Protein AF-A0A737MGF3-F1 (afdb_monomer)

Organism: NCBI:txid1967616

Solvent-accessible surface area (backbone atoms only — not comparable to full-atom values): 6102 Å² total; per-residue (Å²): 123,76,69,63,61,55,52,57,51,52,52,52,51,48,52,50,30,54,74,70,70,34,59,68,60,39,52,54,50,54,50,56,48,34,73,77,31,68,79,53,29,57,57,50,50,53,51,54,50,50,52,51,51,52,52,51,51,51,51,50,52,52,50,52,52,53,50,49,53,50,52,50,50,52,49,33,49,68,45,47,39,62,42,43,77,72,67,47,52,71,70,56,48,34,69,73,52,68,48,51,74,68,56,46,42,66,47,55,77,109

Foldseek 3Di:
DVVVVVLVVLLVVLVVCVVVPVVVVSVVSLVVVCVVDVVSNVVVVVVVVVVVVVVVVVVVVVCVVVVVVVVLLVVLLVCLQVCVVVVNDPVNSCVVSVDDPVSSCVSHVD

Mean predicted aligned error: 10.2 Å

InterPro domains:
  IPR051699 Rpn/YhgA-like nuclease [PTHR34611] (2-106)

Radius of gyration: 25.55 Å; Cα contacts (8 Å, |Δi|>4): 49; chains: 1; bounding box: 48×17×71 Å

Sequence (110 aa):
MADVAHDSQLQTLLNYLVQYNNTSRASDFIREVAERSPHRKERLMTIAERLRQEGRHNGLQEGLQQGRQQGTREEALRIAPMMQEKGIDRDAILAITGLSVEDAAKAIDK

Nearest PDB structures (foldseek):
  6x8n-assembly2_B  TM=3.263E-01  e=5.228E+00  synthetic construct
  8jh6-assembly1_B  TM=3.314E-01  e=6.661E+00  synthetic construct

Secondary structure (DSSP, 8-state):
-HHHHHHHHHHHHHHHHHHTT-HHHHHHHHHHHHHH-HHHHHHHHHHHHHHHHHHHHHHHHHHHHHHHHHHHHHHHHHHHHHHHHTT--HHHHHHHH---HHHHHHHH--

pLDDT: mean 82.31, std 12.06, range [38.84, 96.81]

Structure (mmCIF, N/CA/C/O backbone):
data_AF-A0A737MGF3-F1
#
_entry.id   AF-A0A737MGF3-F1
#
loop_
_atom_site.group_PDB
_atom_site.id
_atom_site.type_symbol
_atom_site.label_atom_id
_atom_site.label_alt_id
_atom_site.label_comp_id
_atom_site.label_asym_id
_atom_site.label_entity_id
_atom_site.label_seq_id
_atom_site.pdbx_PDB_ins_code
_atom_site.Cartn_x
_atom_site.Cartn_y
_atom_site.Cartn_z
_atom_site.occupancy
_atom_site.B_iso_or_equiv
_atom_site.auth_seq_id
_atom_site.auth_comp_id
_atom_site.auth_asym_id
_atom_site.auth_atom_id
_atom_site.pdbx_PDB_model_num
ATOM 1 N N . MET A 1 1 ? 11.071 -5.517 -42.747 1.00 38.84 1 MET A N 1
ATOM 2 C CA . MET A 1 1 ? 10.425 -6.577 -41.935 1.00 38.84 1 MET A CA 1
ATOM 3 C C . MET A 1 1 ? 11.284 -7.074 -40.765 1.00 38.84 1 MET A C 1
ATOM 5 O O . MET A 1 1 ? 10.701 -7.484 -39.775 1.00 38.84 1 MET A O 1
ATOM 9 N N . ALA A 1 2 ? 12.623 -6.978 -40.806 1.00 40.09 2 ALA A N 1
ATOM 10 C CA . ALA A 1 2 ? 13.492 -7.368 -39.680 1.00 40.09 2 ALA A CA 1
ATOM 11 C C . ALA A 1 2 ? 13.435 -6.427 -38.448 1.00 40.09 2 ALA A C 1
ATOM 13 O O . ALA A 1 2 ? 13.682 -6.863 -37.331 1.00 40.09 2 ALA A O 1
ATOM 14 N N . ASP A 1 3 ? 13.072 -5.154 -38.636 1.00 51.25 3 ASP A N 1
ATOM 15 C CA . ASP A 1 3 ? 13.111 -4.129 -37.576 1.00 51.25 3 ASP A CA 1
ATOM 16 C C . ASP A 1 3 ? 11.984 -4.274 -36.526 1.00 51.25 3 ASP A C 1
ATOM 18 O O . ASP A 1 3 ? 12.205 -4.066 -35.335 1.00 51.25 3 ASP A O 1
ATOM 22 N N . VAL A 1 4 ? 10.796 -4.734 -36.945 1.00 49.88 4 VAL A N 1
ATOM 23 C CA . VAL A 1 4 ? 9.593 -4.866 -36.092 1.00 49.88 4 VAL A CA 1
ATOM 24 C C . VAL A 1 4 ? 9.670 -6.085 -35.161 1.00 49.88 4 VAL A C 1
ATOM 26 O O . VAL A 1 4 ? 9.190 -6.040 -34.028 1.00 49.88 4 VAL A O 1
ATOM 29 N N . ALA A 1 5 ? 10.315 -7.170 -35.606 1.00 51.88 5 ALA A N 1
ATOM 30 C CA . ALA A 1 5 ? 10.473 -8.389 -34.811 1.00 51.88 5 ALA A CA 1
ATOM 31 C C . ALA A 1 5 ? 11.354 -8.152 -33.571 1.00 51.88 5 ALA A C 1
ATOM 33 O O . ALA A 1 5 ? 11.039 -8.644 -32.489 1.00 51.88 5 ALA A O 1
ATOM 34 N N . HIS A 1 6 ? 12.398 -7.327 -33.700 1.00 65.12 6 HIS A N 1
ATOM 35 C CA . HIS A 1 6 ? 13.287 -6.991 -32.588 1.00 65.12 6 HIS A CA 1
ATOM 36 C C . HIS A 1 6 ? 12.636 -6.073 -31.543 1.00 65.12 6 HIS A C 1
ATOM 38 O O . HIS A 1 6 ? 12.919 -6.206 -30.355 1.00 65.12 6 HIS A O 1
ATOM 44 N N . ASP A 1 7 ? 11.713 -5.194 -31.936 1.00 67.69 7 ASP A N 1
ATOM 45 C CA . ASP A 1 7 ? 11.041 -4.280 -30.998 1.00 67.69 7 ASP A CA 1
ATOM 46 C C . ASP A 1 7 ? 10.096 -5.011 -30.032 1.00 67.69 7 ASP A C 1
ATOM 48 O O . ASP A 1 7 ? 10.083 -4.723 -28.834 1.00 67.69 7 ASP A O 1
ATOM 52 N N . SER A 1 8 ? 9.371 -6.021 -30.523 1.00 71.50 8 SER A N 1
ATOM 53 C CA . SER A 1 8 ? 8.498 -6.857 -29.683 1.00 71.50 8 SER A CA 1
ATOM 54 C C . SER A 1 8 ? 9.274 -7.671 -28.635 1.00 71.50 8 SER A C 1
ATOM 56 O O . SER A 1 8 ? 8.809 -7.871 -27.508 1.00 71.50 8 SER A O 1
ATOM 58 N N . GLN A 1 9 ? 10.496 -8.092 -28.977 1.00 74.75 9 GLN A N 1
ATOM 59 C CA . GLN A 1 9 ? 11.388 -8.835 -28.088 1.00 74.75 9 GLN A CA 1
ATOM 60 C C . GLN A 1 9 ? 11.963 -7.934 -26.992 1.00 74.75 9 GLN A C 1
ATOM 62 O O . GLN A 1 9 ? 11.974 -8.330 -25.827 1.00 74.75 9 GLN A O 1
ATOM 67 N N . LEU A 1 10 ? 12.367 -6.704 -27.334 1.00 74.88 10 LEU A N 1
ATOM 68 C CA . LEU A 1 10 ? 12.837 -5.713 -26.357 1.00 74.88 10 LEU A CA 1
ATOM 69 C C . LEU A 1 10 ? 11.737 -5.348 -25.353 1.00 74.88 10 LEU A C 1
ATOM 71 O O . LEU A 1 10 ? 12.002 -5.274 -24.155 1.00 74.88 10 LEU A O 1
ATOM 75 N N . GLN A 1 11 ? 10.497 -5.179 -25.822 1.00 74.12 11 GLN A N 1
ATOM 76 C CA . GLN A 1 11 ? 9.349 -4.920 -24.952 1.00 74.12 11 GLN A CA 1
ATOM 77 C C . GLN A 1 11 ? 9.061 -6.103 -24.018 1.00 74.12 11 GLN A C 1
ATOM 79 O O . GLN A 1 11 ? 8.841 -5.907 -22.825 1.00 74.12 11 GLN A O 1
ATOM 84 N N . THR A 1 12 ? 9.097 -7.331 -24.539 1.00 80.69 12 THR A N 1
ATOM 85 C CA . THR A 1 12 ? 8.878 -8.545 -23.737 1.00 80.69 12 THR A CA 1
ATOM 86 C C . THR A 1 12 ? 9.956 -8.705 -22.665 1.00 80.69 12 THR A C 1
ATOM 88 O O . THR A 1 12 ? 9.640 -8.974 -21.507 1.00 80.69 12 THR A O 1
ATOM 91 N N . LEU A 1 13 ? 11.222 -8.477 -23.022 1.00 77.50 13 LEU A N 1
ATOM 92 C CA . LEU A 1 13 ? 12.343 -8.574 -22.091 1.00 77.50 13 LEU A CA 1
ATOM 93 C C . LEU A 1 13 ? 12.298 -7.476 -21.021 1.00 77.50 13 LEU A C 1
ATOM 95 O O . LEU A 1 13 ? 12.503 -7.767 -19.845 1.00 77.50 13 LEU A O 1
ATOM 99 N N . LEU A 1 14 ? 11.974 -6.235 -21.398 1.00 77.12 14 LEU A N 1
ATOM 100 C CA . LEU A 1 14 ? 11.798 -5.146 -20.437 1.00 77.12 14 LEU A CA 1
ATOM 101 C C . LEU A 1 14 ? 10.650 -5.443 -19.463 1.00 77.12 14 LEU A C 1
ATOM 103 O O . LEU A 1 14 ? 10.824 -5.303 -18.253 1.00 77.12 14 LEU A O 1
ATOM 107 N N . ASN A 1 15 ? 9.509 -5.912 -19.975 1.00 77.31 15 ASN A N 1
ATOM 108 C CA . ASN A 1 15 ? 8.366 -6.302 -19.150 1.00 77.31 15 ASN A CA 1
ATOM 109 C C . ASN A 1 15 ? 8.737 -7.410 -18.159 1.00 77.31 15 ASN A C 1
ATOM 111 O O . ASN A 1 15 ? 8.347 -7.346 -16.995 1.00 77.31 15 ASN A O 1
ATOM 115 N N . TYR A 1 16 ? 9.528 -8.390 -18.596 1.00 78.56 16 TYR A N 1
ATOM 116 C CA . TYR A 1 16 ? 10.032 -9.450 -17.729 1.00 78.56 16 T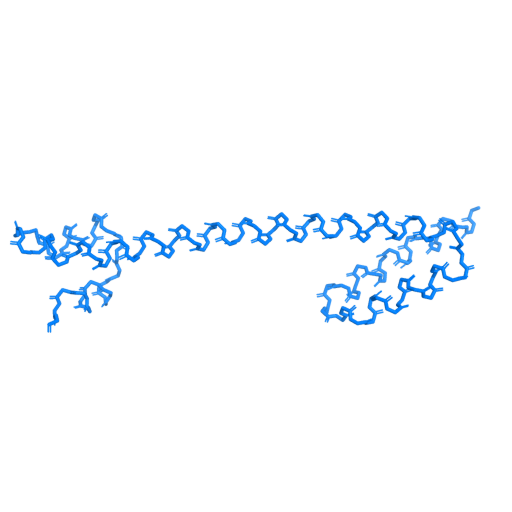YR A CA 1
ATOM 117 C C . TYR A 1 16 ? 10.967 -8.898 -16.637 1.00 78.56 16 TYR A C 1
ATOM 119 O O . TYR A 1 16 ? 10.785 -9.191 -15.458 1.00 78.56 16 TYR A O 1
ATOM 127 N N . LEU A 1 17 ? 11.932 -8.039 -16.983 1.00 79.44 17 LEU A N 1
ATOM 128 C CA . LEU A 1 17 ? 12.865 -7.461 -16.003 1.00 79.44 17 LEU A CA 1
ATOM 129 C C . LEU A 1 17 ? 12.157 -6.623 -14.925 1.00 79.44 17 LEU A C 1
ATOM 131 O O . LEU A 1 17 ? 12.563 -6.656 -13.760 1.00 79.44 17 LEU A O 1
ATOM 135 N N . VAL A 1 18 ? 11.092 -5.910 -15.302 1.00 74.12 18 VAL A N 1
ATOM 136 C CA . VAL A 1 18 ? 10.271 -5.112 -14.380 1.00 74.12 18 VAL A CA 1
ATOM 137 C C . VAL A 1 18 ? 9.406 -6.003 -13.481 1.00 74.12 18 VAL A C 1
ATOM 139 O O . VAL A 1 18 ? 9.356 -5.767 -12.276 1.00 74.12 18 VAL A O 1
ATOM 142 N N . GLN A 1 19 ? 8.781 -7.057 -14.020 1.00 73.88 19 GLN A N 1
ATOM 143 C CA . GLN A 1 19 ? 7.917 -7.964 -13.246 1.00 73.88 19 GLN A CA 1
ATOM 144 C C . GLN A 1 19 ? 8.668 -8.744 -12.158 1.00 73.88 19 GLN A C 1
ATOM 146 O O . GLN A 1 19 ? 8.121 -8.977 -11.085 1.00 73.88 19 GLN A O 1
ATOM 151 N N . TYR A 1 20 ? 9.934 -9.100 -12.392 1.00 71.00 20 TYR A N 1
ATOM 152 C CA . TYR A 1 20 ? 10.759 -9.835 -11.422 1.00 71.00 20 TYR A CA 1
ATOM 153 C C . TYR A 1 20 ? 11.644 -8.923 -10.553 1.00 71.00 20 TYR A C 1
ATOM 155 O O . TYR A 1 20 ? 12.691 -9.349 -10.070 1.00 71.00 20 TYR A O 1
ATOM 163 N N . ASN A 1 21 ? 11.231 -7.664 -10.362 1.00 61.97 21 ASN A N 1
ATOM 164 C CA . ASN A 1 21 ? 11.821 -6.684 -9.442 1.00 61.97 21 ASN A CA 1
ATOM 165 C C . ASN A 1 21 ? 13.330 -6.411 -9.639 1.00 61.97 21 ASN A C 1
ATOM 167 O O . ASN A 1 21 ? 14.038 -6.016 -8.714 1.00 61.97 21 ASN A O 1
ATOM 171 N N . ASN A 1 22 ? 13.840 -6.587 -10.863 1.00 70.06 22 ASN A N 1
ATOM 172 C CA . ASN A 1 22 ? 15.228 -6.281 -11.215 1.00 70.06 22 ASN A CA 1
ATOM 173 C C . ASN A 1 22 ? 15.347 -4.840 -11.741 1.00 70.06 22 ASN A C 1
ATOM 175 O O . ASN A 1 22 ? 15.851 -4.602 -12.841 1.00 70.06 22 ASN A O 1
ATOM 179 N N . THR A 1 23 ? 14.873 -3.867 -10.961 1.00 66.88 23 THR A N 1
ATOM 180 C CA . THR A 1 23 ? 14.794 -2.442 -11.344 1.00 66.88 23 THR A CA 1
ATOM 181 C C . THR A 1 23 ? 16.141 -1.849 -11.770 1.00 66.88 23 THR A C 1
ATOM 183 O O . THR A 1 23 ? 16.193 -1.081 -12.735 1.00 66.88 23 THR A O 1
ATOM 186 N N . SER A 1 24 ? 17.244 -2.269 -11.139 1.00 71.75 24 SER A N 1
ATOM 187 C CA . SER A 1 24 ? 18.605 -1.890 -11.550 1.00 71.75 24 SER A CA 1
ATOM 188 C C . SER A 1 24 ? 18.949 -2.408 -12.953 1.00 71.75 24 SER A C 1
ATOM 190 O O . SER A 1 24 ? 19.366 -1.633 -13.809 1.00 71.7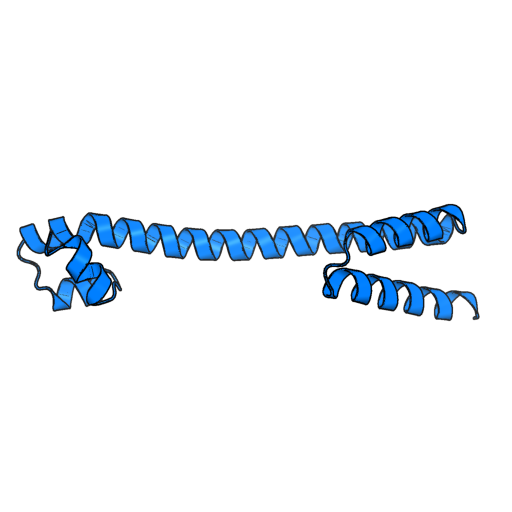5 24 SER A O 1
ATOM 192 N N . ARG A 1 25 ? 18.669 -3.688 -13.244 1.00 74.81 25 ARG A N 1
ATOM 193 C CA . ARG A 1 25 ? 18.943 -4.295 -14.562 1.00 74.81 25 ARG A CA 1
ATOM 194 C C . ARG A 1 25 ? 18.041 -3.742 -15.664 1.00 74.81 25 ARG A C 1
ATOM 196 O O . ARG A 1 25 ? 18.480 -3.616 -16.801 1.00 74.81 25 ARG A O 1
ATOM 203 N N . ALA A 1 26 ? 16.796 -3.394 -15.339 1.00 73.25 26 ALA A N 1
ATOM 204 C CA . ALA A 1 26 ? 15.889 -2.741 -16.281 1.00 73.25 26 ALA A CA 1
ATOM 205 C C . ALA A 1 26 ? 16.399 -1.344 -16.679 1.00 73.25 26 ALA A C 1
ATOM 207 O O . ALA A 1 26 ? 16.339 -0.973 -17.850 1.00 73.25 26 ALA A O 1
ATOM 208 N N . SER A 1 27 ? 16.950 -0.592 -15.721 1.00 74.25 27 SER A N 1
ATOM 209 C CA . SER A 1 27 ? 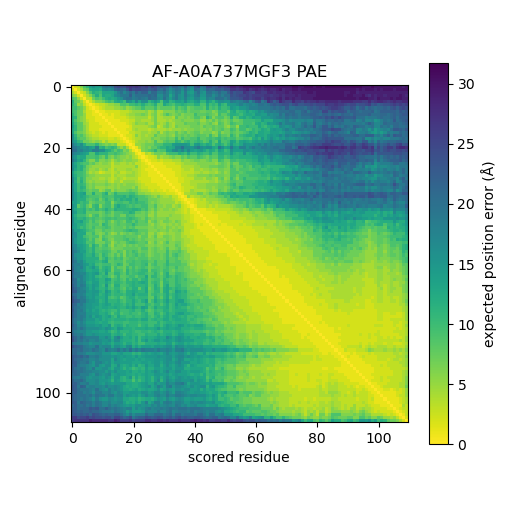17.519 0.739 -15.969 1.00 74.25 27 SER A CA 1
ATOM 210 C C . SER A 1 27 ? 18.785 0.672 -16.830 1.00 74.25 27 SER A C 1
ATOM 212 O O . SER A 1 27 ? 18.921 1.445 -17.780 1.00 74.25 27 SER A O 1
ATOM 214 N N . ASP A 1 28 ? 19.675 -0.284 -16.548 1.00 79.75 28 ASP A N 1
ATOM 215 C CA . ASP A 1 28 ? 20.886 -0.518 -17.343 1.00 79.75 28 ASP A CA 1
ATOM 216 C C . ASP A 1 28 ? 20.546 -0.942 -18.782 1.00 79.75 28 ASP A C 1
ATOM 218 O O . ASP A 1 28 ? 21.098 -0.396 -19.736 1.00 79.75 28 ASP A O 1
ATOM 222 N N . PHE A 1 29 ? 19.559 -1.828 -18.949 1.00 79.19 29 PHE A N 1
ATOM 223 C CA . PHE A 1 29 ? 19.070 -2.266 -20.257 1.00 79.19 29 PHE A CA 1
ATOM 224 C C . PHE A 1 29 ? 18.503 -1.111 -21.097 1.00 79.19 29 PHE A C 1
ATOM 226 O O . PHE A 1 29 ? 18.824 -0.981 -22.279 1.00 79.19 29 PHE A O 1
ATOM 233 N N . ILE A 1 30 ? 17.690 -0.234 -20.494 1.00 75.75 30 ILE A N 1
ATOM 234 C CA . ILE A 1 30 ? 17.152 0.944 -21.192 1.00 75.75 30 ILE A CA 1
ATOM 235 C C . ILE A 1 30 ? 18.291 1.862 -21.662 1.00 75.75 30 ILE A C 1
ATOM 237 O O . ILE A 1 30 ? 18.235 2.368 -22.785 1.00 75.75 30 ILE A O 1
ATOM 241 N N . ARG A 1 31 ? 19.331 2.056 -20.837 1.00 76.44 31 ARG A N 1
ATOM 242 C CA . ARG A 1 31 ? 20.504 2.874 -21.187 1.00 76.44 31 ARG A CA 1
ATOM 243 C C . ARG A 1 31 ? 21.280 2.280 -22.365 1.00 76.44 31 ARG A C 1
ATOM 245 O O . ARG A 1 31 ? 21.537 2.998 -23.326 1.00 76.44 31 ARG A O 1
ATOM 252 N N . GLU A 1 32 ? 21.572 0.980 -22.345 1.00 79.50 32 GLU A N 1
ATOM 253 C CA . GLU A 1 32 ? 22.300 0.308 -23.434 1.00 79.50 32 GLU A CA 1
ATOM 254 C C . GLU A 1 32 ? 21.556 0.369 -24.776 1.00 79.50 32 GLU A C 1
ATOM 256 O O . GLU A 1 32 ? 22.158 0.616 -25.825 1.00 79.50 32 GLU A O 1
ATOM 261 N N . VAL A 1 33 ? 20.234 0.173 -24.766 1.00 77.06 33 VAL A N 1
ATOM 262 C CA . VAL A 1 33 ? 19.430 0.261 -25.995 1.00 77.06 33 VAL A CA 1
ATOM 263 C C . VAL A 1 33 ? 19.347 1.708 -26.493 1.00 77.06 33 VAL A C 1
ATOM 265 O O . VAL A 1 33 ? 19.385 1.942 -27.704 1.00 77.06 33 VAL A O 1
ATOM 268 N N . ALA A 1 34 ? 19.284 2.683 -25.582 1.00 74.50 34 ALA A N 1
ATOM 269 C CA . ALA A 1 34 ? 19.266 4.100 -25.925 1.00 74.50 34 ALA A CA 1
ATOM 270 C C . ALA A 1 34 ? 20.581 4.587 -26.561 1.00 74.50 34 ALA A C 1
ATOM 272 O O . ALA A 1 34 ? 20.538 5.445 -27.443 1.00 74.50 34 ALA A O 1
ATOM 273 N N . GLU A 1 35 ? 21.725 4.041 -26.142 1.00 78.62 35 GLU A N 1
ATOM 274 C CA . GLU A 1 35 ? 23.048 4.366 -26.695 1.00 78.62 35 GLU A CA 1
ATOM 275 C C . GLU A 1 35 ? 23.249 3.806 -28.108 1.00 78.62 35 GLU A C 1
ATOM 277 O O . GLU A 1 35 ? 23.839 4.464 -28.963 1.00 78.62 35 GLU A O 1
ATOM 282 N N . ARG A 1 36 ? 22.735 2.601 -28.380 1.00 79.56 36 ARG A N 1
ATOM 283 C CA . ARG A 1 36 ? 22.946 1.908 -29.663 1.00 79.56 36 ARG A CA 1
ATOM 284 C C . ARG A 1 36 ? 21.941 2.294 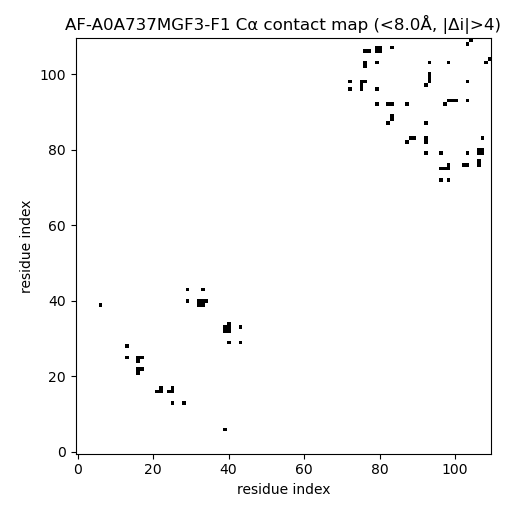-30.744 1.00 79.56 36 ARG A C 1
ATOM 286 O O . ARG A 1 36 ? 22.194 2.049 -31.922 1.00 79.56 36 ARG A O 1
ATOM 293 N N . SER A 1 37 ? 20.787 2.852 -30.373 1.00 78.06 37 SER A N 1
ATOM 294 C CA . SER A 1 37 ? 19.751 3.219 -31.340 1.00 78.06 37 SER A CA 1
ATOM 295 C C . SER A 1 37 ? 18.862 4.371 -30.849 1.00 78.06 37 SER A C 1
ATOM 297 O O . SER A 1 37 ? 17.914 4.155 -30.085 1.00 78.06 37 SER A O 1
ATOM 299 N N . PRO A 1 38 ? 19.086 5.601 -31.352 1.00 71.94 38 PRO A N 1
ATOM 300 C CA . PRO A 1 38 ? 18.290 6.773 -30.984 1.00 71.94 38 PRO A CA 1
ATOM 301 C C . PRO A 1 38 ? 16.787 6.610 -31.254 1.00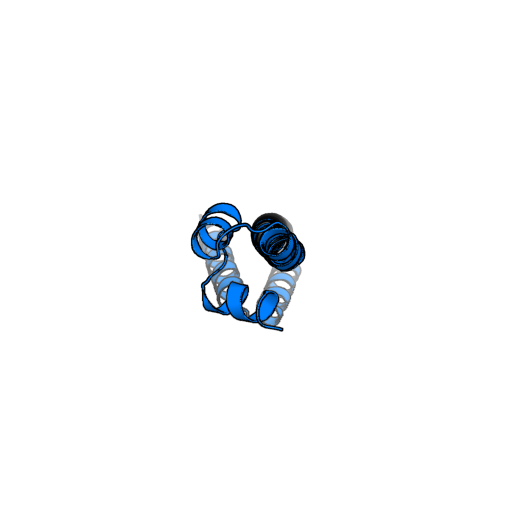 71.94 38 PRO A C 1
ATOM 303 O O . PRO A 1 38 ? 15.968 7.071 -30.469 1.00 71.94 38 PRO A O 1
ATOM 306 N N . HIS A 1 39 ? 16.402 5.903 -32.322 1.00 73.06 39 HIS A N 1
ATOM 307 C CA . HIS A 1 39 ? 14.988 5.673 -32.659 1.00 73.06 39 HIS A CA 1
ATOM 308 C C . HIS A 1 39 ? 14.302 4.694 -31.687 1.00 73.06 39 HIS A C 1
ATOM 310 O O . HIS A 1 39 ? 13.095 4.769 -31.467 1.00 73.06 39 HIS A O 1
ATOM 316 N N . ARG A 1 40 ? 15.064 3.782 -31.065 1.00 70.88 40 ARG A N 1
ATOM 317 C CA . ARG A 1 40 ? 14.551 2.841 -30.052 1.00 70.88 40 ARG A CA 1
ATOM 318 C C . ARG A 1 40 ? 14.488 3.479 -28.664 1.00 70.88 40 ARG A C 1
ATOM 320 O O . ARG A 1 40 ? 13.639 3.094 -27.862 1.00 70.88 40 ARG A O 1
ATOM 327 N N . LYS A 1 41 ? 15.319 4.497 -28.405 1.00 72.44 41 LYS A N 1
ATOM 328 C CA . LYS A 1 41 ? 15.266 5.322 -27.188 1.00 72.44 41 LYS A CA 1
ATOM 329 C C . LYS A 1 41 ? 13.895 5.964 -26.994 1.00 72.44 41 LYS A C 1
ATOM 331 O O . LYS A 1 41 ? 13.349 5.873 -25.901 1.00 72.44 41 LYS A O 1
ATOM 336 N N . GLU A 1 42 ? 13.332 6.588 -28.030 1.00 76.00 42 GLU A N 1
ATOM 337 C CA . GLU A 1 42 ? 12.018 7.244 -27.940 1.00 76.00 42 GLU A CA 1
ATOM 338 C C . GLU A 1 42 ? 10.921 6.248 -27.551 1.00 76.00 42 GLU A C 1
ATOM 340 O O . GLU A 1 42 ? 10.185 6.485 -26.594 1.00 76.00 42 GLU A O 1
ATOM 345 N N . ARG A 1 43 ? 10.888 5.076 -28.199 1.00 75.62 43 ARG A N 1
ATOM 346 C CA . ARG A 1 43 ? 9.932 4.008 -27.868 1.00 75.62 43 ARG A CA 1
ATOM 347 C C . ARG A 1 43 ? 10.099 3.489 -26.436 1.00 75.62 43 ARG A C 1
ATOM 349 O O . ARG A 1 43 ? 9.106 3.326 -25.729 1.00 75.62 43 ARG A O 1
ATOM 356 N N . LEU A 1 44 ? 11.332 3.263 -25.977 1.00 73.75 44 LEU A N 1
ATOM 357 C CA . LEU A 1 44 ? 11.593 2.831 -24.598 1.00 73.75 44 LEU A CA 1
ATOM 358 C C . LEU A 1 44 ? 11.216 3.892 -23.564 1.00 73.75 4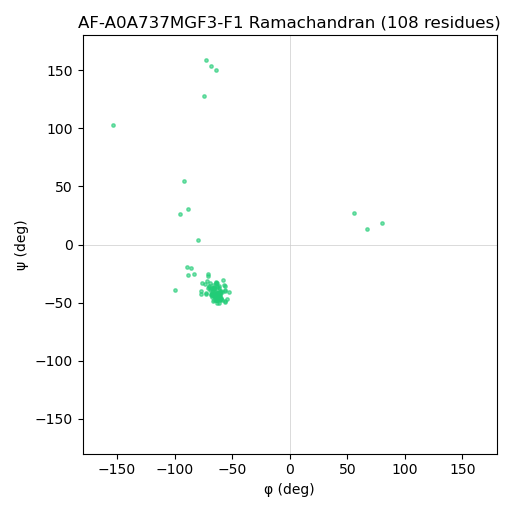4 LEU A C 1
ATOM 360 O O . LEU A 1 44 ? 10.698 3.544 -22.507 1.00 73.75 44 LEU A O 1
ATOM 364 N N . MET A 1 45 ? 11.428 5.173 -23.866 1.00 77.50 45 MET A N 1
ATOM 365 C CA . MET A 1 45 ? 10.992 6.276 -23.009 1.00 77.50 45 MET A CA 1
ATOM 366 C C . MET A 1 45 ? 9.468 6.312 -22.885 1.00 77.50 45 MET A C 1
ATOM 368 O O . MET A 1 45 ? 8.966 6.450 -21.771 1.00 77.50 45 MET A O 1
ATOM 372 N N . THR A 1 46 ? 8.733 6.098 -23.983 1.00 83.19 46 THR A N 1
ATOM 373 C CA . THR A 1 46 ? 7.268 5.962 -23.949 1.00 83.19 46 THR A CA 1
ATOM 374 C C . THR A 1 46 ? 6.830 4.780 -23.081 1.00 83.19 46 THR A C 1
ATOM 376 O O . THR A 1 46 ? 5.914 4.918 -22.272 1.00 83.19 46 THR A O 1
ATOM 379 N N . ILE A 1 47 ? 7.503 3.628 -23.189 1.00 76.62 47 ILE A N 1
ATOM 380 C CA . ILE A 1 47 ? 7.209 2.454 -22.350 1.00 76.62 47 ILE A CA 1
ATOM 381 C C . ILE A 1 47 ? 7.506 2.754 -20.874 1.00 76.62 47 ILE A C 1
ATOM 383 O O . ILE A 1 47 ? 6.671 2.492 -20.011 1.00 76.62 47 ILE A O 1
ATOM 387 N N . ALA A 1 48 ? 8.654 3.359 -20.569 1.00 76.62 48 ALA A N 1
ATOM 388 C CA . ALA A 1 48 ? 9.025 3.742 -19.209 1.00 76.62 48 ALA A CA 1
ATOM 389 C C . ALA A 1 48 ? 8.061 4.782 -18.612 1.00 76.62 48 ALA A C 1
ATOM 391 O O . ALA A 1 48 ? 7.766 4.7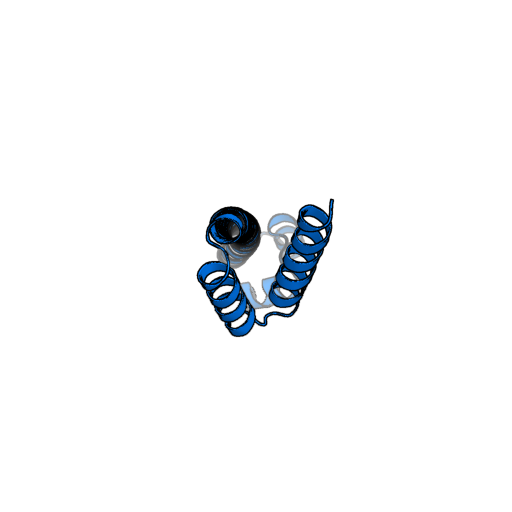61 -17.417 1.00 76.62 48 ALA A O 1
ATOM 392 N N . GLU A 1 49 ? 7.559 5.715 -19.417 1.00 82.62 49 GLU A N 1
ATOM 393 C CA . GLU A 1 49 ? 6.554 6.684 -18.990 1.00 82.62 49 GLU A CA 1
ATOM 394 C C . GLU A 1 49 ? 5.209 6.026 -18.690 1.00 82.62 49 GLU A C 1
ATOM 396 O O . GLU A 1 49 ? 4.647 6.275 -17.621 1.00 82.62 49 GLU A O 1
ATOM 401 N N . ARG A 1 50 ? 4.751 5.120 -19.559 1.00 83.81 50 ARG A N 1
ATOM 402 C CA . ARG A 1 50 ? 3.540 4.329 -19.326 1.00 83.81 50 ARG A CA 1
ATOM 403 C C . ARG A 1 50 ? 3.645 3.495 -18.048 1.00 83.81 50 ARG A C 1
ATOM 405 O O . ARG A 1 50 ? 2.759 3.579 -17.205 1.00 83.81 50 ARG A O 1
ATOM 412 N N . LEU A 1 51 ? 4.753 2.782 -17.849 1.00 81.75 51 LEU A N 1
ATOM 413 C CA . LEU A 1 51 ? 4.992 1.996 -16.633 1.00 81.75 51 LEU A CA 1
ATOM 414 C C . LEU A 1 51 ? 4.988 2.871 -15.370 1.00 81.75 51 LEU A C 1
ATOM 416 O O . LEU A 1 51 ? 4.423 2.487 -14.349 1.00 81.75 51 LEU A O 1
ATOM 420 N N . ARG A 1 52 ? 5.569 4.078 -15.427 1.00 82.62 52 ARG A N 1
ATOM 421 C CA . ARG A 1 52 ? 5.522 5.033 -14.305 1.00 82.62 52 ARG A CA 1
ATOM 422 C C . ARG A 1 52 ? 4.107 5.538 -14.029 1.00 82.62 52 ARG A C 1
ATOM 424 O O . ARG A 1 52 ? 3.761 5.738 -12.868 1.00 82.62 52 ARG A O 1
ATOM 431 N N . GLN A 1 53 ? 3.306 5.784 -15.065 1.00 86.69 53 GLN A N 1
ATOM 432 C CA . GLN A 1 53 ? 1.908 6.189 -14.908 1.00 86.69 53 GLN A CA 1
ATOM 433 C C . GLN A 1 53 ? 1.070 5.066 -14.289 1.00 86.69 53 GLN A C 1
ATOM 435 O O . GLN A 1 53 ? 0.369 5.319 -13.312 1.00 86.69 53 GLN A O 1
ATOM 440 N N . GLU A 1 54 ? 1.200 3.840 -14.797 1.00 85.81 54 GLU A N 1
ATOM 441 C CA . GLU A 1 54 ? 0.525 2.651 -14.261 1.00 85.81 54 GLU A CA 1
ATOM 442 C C . GLU A 1 54 ? 0.931 2.398 -12.802 1.00 85.81 54 GLU A C 1
ATOM 444 O O . GLU A 1 54 ? 0.069 2.258 -11.939 1.00 85.81 54 GLU A O 1
ATOM 449 N N . GLY A 1 55 ? 2.229 2.461 -12.488 1.00 88.25 55 GLY A N 1
ATOM 450 C CA . GLY A 1 55 ? 2.725 2.313 -11.118 1.00 88.25 55 GLY A CA 1
ATOM 451 C C . GLY A 1 55 ? 2.181 3.376 -10.159 1.00 88.25 55 GLY A C 1
ATOM 452 O O . GLY A 1 55 ? 1.756 3.045 -9.054 1.00 88.25 55 GLY A O 1
ATOM 453 N N . ARG A 1 56 ? 2.128 4.651 -10.576 1.00 90.56 56 ARG A N 1
ATOM 454 C CA . ARG A 1 56 ? 1.511 5.718 -9.765 1.00 90.56 56 ARG A CA 1
ATOM 455 C C . ARG A 1 56 ? 0.017 5.496 -9.567 1.00 90.56 56 ARG A C 1
ATOM 457 O O . ARG A 1 56 ? -0.481 5.734 -8.472 1.00 90.56 56 ARG A O 1
ATOM 464 N N . HIS A 1 57 ? -0.691 5.076 -10.613 1.00 91.06 57 HIS A N 1
ATOM 465 C CA . HIS A 1 57 ? -2.125 4.826 -10.541 1.00 91.06 57 HIS A CA 1
ATOM 466 C C . HIS A 1 57 ? -2.441 3.688 -9.568 1.00 91.06 57 HIS A C 1
ATOM 468 O O . HIS A 1 57 ? -3.236 3.880 -8.649 1.00 91.06 57 HIS A O 1
ATOM 474 N N . ASN A 1 58 ? -1.762 2.550 -9.722 1.00 89.94 58 ASN A N 1
ATOM 475 C CA . ASN A 1 58 ? -1.952 1.382 -8.867 1.00 89.94 58 ASN A CA 1
ATOM 476 C C . ASN A 1 58 ? -1.566 1.699 -7.419 1.00 89.94 58 ASN A C 1
ATOM 478 O O . ASN A 1 58 ? -2.368 1.488 -6.514 1.00 89.94 58 ASN A O 1
ATOM 482 N N . GLY A 1 59 ? -0.397 2.312 -7.203 1.00 93.31 59 GLY A N 1
ATOM 483 C CA . GLY A 1 59 ? 0.054 2.688 -5.863 1.00 93.31 59 GLY A CA 1
ATOM 484 C C . GLY A 1 59 ? -0.880 3.684 -5.170 1.00 93.31 59 GLY A C 1
ATOM 485 O O . GLY A 1 59 ? -1.134 3.563 -3.974 1.00 93.31 59 GLY A O 1
ATOM 486 N N . LEU A 1 60 ? -1.451 4.642 -5.910 1.00 95.31 60 LEU A N 1
ATOM 487 C CA . LEU A 1 60 ? -2.443 5.564 -5.356 1.00 95.31 60 LEU A CA 1
ATOM 488 C C . LEU A 1 60 ? -3.750 4.844 -5.003 1.00 95.31 60 LEU A C 1
ATOM 490 O O . LEU A 1 60 ? -4.319 5.114 -3.948 1.00 95.31 60 LEU A O 1
ATOM 494 N N . GLN A 1 61 ? -4.239 3.943 -5.859 1.00 94.62 61 GLN A N 1
ATOM 495 C CA . GLN A 1 61 ? -5.458 3.183 -5.576 1.00 94.62 61 GLN A CA 1
ATOM 496 C C . GLN A 1 61 ? -5.299 2.278 -4.352 1.00 94.62 61 GLN A C 1
ATOM 498 O O . GLN A 1 61 ? -6.154 2.311 -3.464 1.00 94.62 61 GLN A O 1
ATOM 503 N N . GLU A 1 62 ? -4.204 1.521 -4.282 1.00 94.44 62 GLU A N 1
ATOM 504 C CA . GLU A 1 62 ? -3.883 0.661 -3.140 1.00 94.44 62 GLU A CA 1
ATOM 505 C C . GLU A 1 62 ? -3.728 1.489 -1.862 1.00 94.44 62 GLU A C 1
ATOM 507 O O . GLU A 1 62 ? -4.375 1.197 -0.856 1.00 94.44 62 GLU A O 1
ATOM 512 N N . GLY A 1 63 ? -2.966 2.586 -1.921 1.00 96.38 63 GLY A N 1
ATOM 513 C CA . GLY A 1 63 ? -2.763 3.480 -0.783 1.00 96.38 63 GLY A CA 1
ATOM 514 C C . GLY A 1 63 ? -4.061 4.120 -0.284 1.00 96.38 63 GLY A C 1
ATOM 515 O O . GLY A 1 63 ? -4.301 4.174 0.920 1.00 96.38 63 GLY A O 1
ATOM 516 N N . LEU A 1 64 ? -4.949 4.552 -1.186 1.00 96.81 64 LEU A N 1
ATOM 517 C CA . LEU A 1 64 ? -6.263 5.083 -0.808 1.00 96.81 64 LEU A CA 1
ATOM 518 C C . LEU A 1 64 ? -7.165 4.007 -0.197 1.00 96.81 64 LEU A C 1
ATOM 520 O O . LEU A 1 64 ? -7.907 4.294 0.742 1.00 96.81 64 LEU A O 1
ATOM 524 N N . GLN A 1 65 ? -7.137 2.780 -0.719 1.00 95.50 65 GLN A N 1
ATOM 525 C CA . GLN A 1 65 ? -7.929 1.684 -0.167 1.00 95.50 65 GLN A CA 1
ATOM 526 C C . GLN A 1 65 ? -7.445 1.306 1.236 1.00 95.50 65 GLN A C 1
ATOM 528 O O . GLN A 1 65 ? -8.262 1.246 2.156 1.00 95.50 65 GLN A O 1
ATOM 533 N N . GLN A 1 66 ? -6.136 1.114 1.406 1.00 95.50 66 GLN A N 1
ATOM 534 C CA . GLN A 1 66 ? -5.520 0.816 2.698 1.00 95.50 66 GLN A CA 1
ATOM 535 C C . GLN A 1 66 ? -5.763 1.947 3.697 1.00 95.50 66 GLN A C 1
ATOM 537 O O . GLN A 1 66 ? -6.242 1.693 4.798 1.00 95.50 66 GLN A O 1
ATOM 542 N N . GLY A 1 67 ? -5.542 3.200 3.289 1.00 96.12 67 GLY A N 1
ATOM 543 C CA . GLY A 1 67 ? -5.767 4.369 4.136 1.00 96.12 67 GLY A CA 1
ATOM 544 C C . GLY A 1 67 ? -7.221 4.506 4.593 1.00 96.12 67 GLY A C 1
ATOM 545 O O . GLY A 1 67 ? -7.472 4.787 5.761 1.00 96.12 67 GLY A O 1
ATOM 546 N N . ARG A 1 68 ? -8.202 4.243 3.715 1.00 95.38 68 ARG A N 1
ATOM 547 C CA . ARG A 1 68 ? -9.624 4.247 4.106 1.00 95.38 68 ARG A CA 1
ATOM 548 C C . ARG A 1 68 ? -9.964 3.136 5.093 1.00 95.38 68 ARG A C 1
ATOM 550 O O . ARG A 1 68 ? -10.694 3.391 6.050 1.00 95.38 68 ARG A O 1
ATOM 557 N N . GLN A 1 69 ? -9.470 1.919 4.865 1.00 92.38 69 GLN A N 1
ATOM 558 C CA . GLN A 1 69 ? -9.708 0.793 5.773 1.00 92.38 69 GLN A CA 1
ATOM 559 C C . GLN A 1 69 ? -9.073 1.045 7.142 1.00 92.38 69 GLN A C 1
ATOM 561 O O . GLN A 1 69 ? -9.734 0.868 8.163 1.00 92.38 69 GLN A O 1
ATOM 566 N N . GLN A 1 70 ? -7.827 1.521 7.158 1.00 94.00 70 GLN A N 1
ATOM 567 C CA . GLN A 1 70 ? -7.121 1.871 8.383 1.00 94.00 70 GLN A CA 1
ATOM 568 C C . GLN A 1 70 ? -7.836 2.996 9.134 1.00 94.00 70 GLN A C 1
ATOM 570 O O . GLN A 1 70 ? -8.159 2.813 10.301 1.00 94.00 70 GLN A O 1
ATOM 575 N N . GLY A 1 71 ? -8.174 4.104 8.467 1.00 94.19 71 GLY A N 1
ATOM 576 C CA . GLY A 1 71 ? -8.861 5.229 9.108 1.00 94.19 71 GLY A CA 1
ATOM 577 C C . GLY A 1 71 ? -10.238 4.852 9.663 1.00 94.19 71 GLY A C 1
ATOM 578 O O . GLY A 1 71 ? -10.595 5.259 10.764 1.00 94.19 71 GLY A O 1
ATOM 579 N N . THR A 1 72 ? -10.990 4.013 8.944 1.00 92.50 72 THR A N 1
ATOM 580 C CA . THR A 1 72 ? -12.291 3.510 9.418 1.00 92.50 72 THR A CA 1
ATOM 581 C C . THR A 1 72 ? -12.122 2.635 10.660 1.00 92.50 72 THR A C 1
ATOM 583 O O . THR A 1 72 ? -12.878 2.779 11.617 1.00 92.50 72 THR A O 1
ATOM 586 N N . ARG A 1 73 ? -11.108 1.758 10.677 1.00 92.12 73 ARG A N 1
ATOM 587 C CA . ARG A 1 73 ? -10.804 0.902 11.831 1.00 92.12 73 ARG A CA 1
ATOM 588 C C . ARG A 1 73 ? -10.304 1.703 13.032 1.00 92.12 73 ARG A C 1
ATOM 590 O O . ARG A 1 73 ? -10.721 1.428 14.150 1.00 92.12 73 ARG A O 1
ATOM 597 N N . GLU A 1 74 ? -9.425 2.677 12.821 1.00 94.00 74 GLU A N 1
ATOM 598 C CA . GLU A 1 74 ? -8.916 3.553 13.884 1.00 94.00 74 GLU A CA 1
ATOM 599 C C . GLU A 1 74 ? -10.043 4.372 14.517 1.00 94.00 74 GLU A C 1
ATOM 601 O O . GLU A 1 74 ? -10.142 4.435 15.742 1.00 94.00 74 GLU A O 1
ATOM 606 N N . GLU A 1 75 ? -10.937 4.932 13.701 1.00 94.19 75 GLU A N 1
ATOM 607 C CA . GLU A 1 75 ? -12.091 5.672 14.207 1.00 94.19 75 GLU A CA 1
ATOM 608 C C . GLU A 1 75 ? -13.058 4.757 14.964 1.00 94.19 75 GLU A C 1
ATOM 610 O O . GLU A 1 75 ? -13.471 5.090 16.072 1.00 94.19 75 GLU A O 1
ATOM 615 N N . ALA A 1 76 ? -13.349 3.568 14.431 1.00 93.81 76 ALA A N 1
ATOM 616 C CA . ALA A 1 76 ? -14.137 2.545 15.113 1.00 93.81 76 ALA A CA 1
ATOM 617 C C . ALA A 1 76 ? -13.565 2.188 16.500 1.00 93.81 76 ALA A C 1
ATOM 619 O O . ALA A 1 76 ? -14.299 2.167 17.489 1.00 93.81 76 ALA A O 1
ATOM 620 N N . LEU A 1 77 ? -12.251 1.962 16.591 1.00 93.94 77 LEU A N 1
ATOM 621 C CA . LEU A 1 77 ? -11.555 1.687 17.853 1.00 93.94 77 LEU A CA 1
ATOM 622 C C . LEU A 1 77 ? -11.626 2.869 18.825 1.00 93.94 77 LEU A C 1
ATOM 624 O O . LEU A 1 77 ? -11.731 2.667 20.032 1.00 93.94 77 LEU A O 1
ATOM 628 N N . ARG A 1 78 ? -11.582 4.101 18.310 1.00 93.88 78 ARG A N 1
ATOM 629 C CA . ARG A 1 78 ? -11.680 5.325 19.113 1.00 93.88 78 ARG A CA 1
ATOM 630 C C . ARG A 1 78 ? -13.084 5.532 19.684 1.00 93.88 78 ARG A C 1
ATOM 632 O O . ARG A 1 78 ? -13.209 6.033 20.799 1.00 93.88 78 ARG A O 1
ATOM 639 N N . ILE A 1 79 ? -14.132 5.185 18.931 1.00 94.00 79 ILE A N 1
ATOM 640 C CA . ILE A 1 79 ? -15.528 5.410 19.342 1.00 94.00 79 ILE A CA 1
ATOM 641 C C . ILE A 1 79 ? -16.126 4.268 20.158 1.00 94.00 79 ILE A C 1
ATOM 643 O O . ILE A 1 79 ? -17.022 4.525 20.961 1.00 94.00 79 ILE A O 1
ATOM 647 N N . ALA A 1 80 ? -15.638 3.036 19.994 1.00 93.56 80 ALA A N 1
ATOM 648 C CA . ALA A 1 80 ? -16.175 1.860 20.675 1.00 93.56 80 ALA A CA 1
ATOM 649 C C . ALA A 1 80 ? -16.271 2.009 22.215 1.00 93.56 80 ALA A C 1
ATOM 651 O O . ALA A 1 80 ? -17.322 1.665 22.760 1.00 93.56 80 ALA A O 1
ATOM 652 N N . PRO A 1 81 ? -15.288 2.601 22.928 1.00 92.50 81 PRO A N 1
ATOM 653 C CA . PRO A 1 81 ? -15.406 2.846 24.369 1.00 92.50 81 PRO A CA 1
ATOM 654 C C . PRO A 1 81 ? -16.530 3.831 24.711 1.00 92.50 81 PRO A C 1
ATOM 656 O O . PRO A 1 81 ? -17.349 3.562 25.582 1.00 92.50 81 PRO A O 1
ATOM 659 N N . MET A 1 82 ? -16.651 4.933 23.960 1.00 93.75 82 MET A N 1
ATOM 660 C CA . MET A 1 82 ? -17.726 5.916 24.163 1.00 93.75 82 MET A CA 1
ATOM 661 C C . MET A 1 82 ? -19.114 5.315 23.899 1.00 93.75 82 MET A C 1
ATOM 663 O O . MET A 1 82 ? -20.099 5.719 24.516 1.00 93.75 82 MET A O 1
ATOM 667 N N . MET A 1 83 ? -19.213 4.367 22.963 1.00 92.75 83 MET A N 1
ATOM 668 C CA . MET A 1 83 ? -20.447 3.625 22.703 1.00 92.75 83 MET A CA 1
ATOM 669 C C . MET A 1 83 ? -20.808 2.728 23.891 1.00 92.75 83 MET A C 1
ATOM 671 O O . MET A 1 83 ? -21.965 2.729 24.314 1.00 92.75 83 MET A O 1
ATOM 675 N N . GLN A 1 84 ? -19.826 2.033 24.471 1.00 92.94 84 GLN A N 1
ATOM 676 C CA . GLN A 1 84 ? -20.039 1.210 25.661 1.00 92.94 84 GLN A CA 1
ATOM 677 C C . GLN A 1 84 ? -20.432 2.058 26.879 1.00 92.94 84 GLN A C 1
ATOM 679 O O . GLN A 1 84 ? -21.392 1.722 27.567 1.00 92.94 84 GLN A O 1
ATOM 684 N N . GLU A 1 85 ? -19.761 3.189 27.116 1.00 93.06 85 GLU A N 1
ATOM 685 C CA . GLU A 1 85 ? -20.101 4.131 28.197 1.00 93.06 85 GLU A CA 1
ATOM 686 C C . GLU A 1 85 ? -21.541 4.652 28.087 1.00 93.06 85 GLU A C 1
ATOM 688 O O . GLU A 1 85 ? -22.196 4.934 29.090 1.00 93.06 85 GLU A O 1
ATOM 693 N N . LYS A 1 86 ? -22.066 4.754 26.861 1.00 93.75 86 LYS A N 1
ATOM 694 C CA . LYS A 1 86 ? -23.465 5.115 26.591 1.00 93.75 86 LYS A CA 1
ATOM 695 C C . LYS A 1 86 ? -24.449 3.952 26.755 1.00 93.75 86 LYS A C 1
ATOM 697 O O . LYS A 1 86 ? -25.637 4.139 26.498 1.00 93.75 86 LYS A O 1
ATOM 702 N N . GLY A 1 87 ? -23.983 2.783 27.186 1.00 92.81 87 GLY A N 1
ATOM 703 C CA . GLY A 1 87 ? -24.799 1.594 27.421 1.00 92.81 87 GLY A CA 1
ATOM 704 C C . GLY A 1 87 ? -25.145 0.810 26.156 1.00 92.81 87 GLY A C 1
ATOM 705 O O . GLY A 1 87 ? -26.103 0.041 26.175 1.00 92.81 87 GLY A O 1
ATOM 706 N N . ILE A 1 88 ? -24.416 1.008 25.050 1.00 93.69 88 ILE A N 1
ATOM 707 C CA . ILE A 1 88 ? -24.594 0.192 23.844 1.00 93.69 88 ILE A CA 1
ATOM 708 C C . ILE A 1 88 ? -23.979 -1.187 24.100 1.00 93.69 88 ILE A C 1
ATOM 710 O O . ILE A 1 88 ? -22.825 -1.294 24.513 1.00 93.69 88 ILE A O 1
ATOM 714 N N . ASP A 1 89 ? -24.761 -2.237 23.848 1.00 93.06 89 ASP A N 1
ATOM 715 C CA . ASP A 1 89 ? -24.314 -3.618 24.013 1.00 93.06 89 ASP A CA 1
ATOM 716 C C . ASP A 1 89 ? -23.163 -3.976 23.055 1.00 93.06 89 ASP A C 1
ATOM 718 O O . ASP A 1 89 ? -23.062 -3.453 21.940 1.00 93.06 89 ASP A O 1
ATOM 722 N N . ARG A 1 90 ? -22.301 -4.900 23.486 1.00 88.94 90 ARG A N 1
ATOM 723 C CA . ARG A 1 90 ? -21.113 -5.339 22.747 1.00 88.94 90 ARG A CA 1
ATOM 724 C C . ARG A 1 90 ? -21.451 -5.859 21.347 1.00 88.94 90 ARG A C 1
ATOM 726 O O . ARG A 1 90 ? -20.732 -5.526 20.405 1.00 88.94 90 ARG A O 1
ATOM 733 N N . ASP A 1 91 ? -22.544 -6.601 21.185 1.00 92.75 91 ASP A N 1
ATOM 734 C CA . ASP A 1 91 ? -22.952 -7.140 19.883 1.00 92.75 91 ASP A CA 1
ATOM 735 C C . ASP A 1 91 ? -23.386 -6.018 18.929 1.00 92.75 91 ASP A C 1
ATOM 737 O O . ASP A 1 91 ? -23.045 -6.022 17.742 1.00 92.75 91 ASP A O 1
ATOM 741 N N . ALA A 1 92 ? -24.067 -4.997 19.457 1.00 93.12 92 ALA A N 1
ATOM 742 C CA . ALA A 1 92 ? -24.438 -3.812 18.692 1.00 93.12 92 ALA A CA 1
ATOM 743 C C . ALA A 1 92 ? -23.207 -2.972 18.305 1.00 93.12 92 ALA A C 1
ATOM 745 O O . ALA A 1 92 ? -23.137 -2.477 17.180 1.00 93.12 92 ALA A O 1
ATOM 746 N N . ILE A 1 93 ? -22.208 -2.847 19.188 1.00 91.88 93 ILE A N 1
ATOM 747 C CA . ILE A 1 93 ? -20.944 -2.161 18.873 1.00 91.88 93 ILE A CA 1
ATOM 748 C C . ILE A 1 93 ? -20.215 -2.875 17.731 1.00 91.88 93 ILE A C 1
ATOM 750 O O . ILE A 1 93 ? -19.785 -2.212 16.786 1.00 91.88 93 ILE A O 1
ATOM 754 N N . LEU A 1 94 ? -20.112 -4.207 17.766 1.00 93.00 94 LEU A N 1
ATOM 755 C CA . LEU A 1 94 ? -19.485 -4.995 16.697 1.00 93.00 94 LEU A CA 1
ATOM 756 C C . LEU A 1 94 ? -20.219 -4.825 15.361 1.00 93.00 94 LEU A C 1
ATOM 758 O O . LEU A 1 94 ? -19.580 -4.593 14.334 1.00 93.00 94 LEU A O 1
ATOM 762 N N . ALA A 1 95 ? -21.554 -4.860 15.376 1.00 93.06 95 ALA A N 1
ATOM 763 C CA . ALA A 1 95 ? -22.366 -4.680 14.175 1.00 93.06 95 ALA A CA 1
ATOM 764 C C . ALA A 1 95 ? -22.246 -3.269 13.566 1.00 93.06 95 ALA A C 1
ATOM 766 O O . ALA A 1 95 ? -22.212 -3.131 12.345 1.00 93.06 95 ALA A O 1
ATOM 767 N N . ILE A 1 96 ? -22.171 -2.223 14.398 1.00 91.38 96 ILE A N 1
ATOM 768 C CA . ILE A 1 96 ? -22.088 -0.826 13.938 1.00 91.38 96 ILE A CA 1
ATOM 769 C C . ILE A 1 96 ? -20.678 -0.476 13.453 1.00 91.38 96 ILE A C 1
ATOM 771 O O . ILE A 1 96 ? -20.518 0.206 12.443 1.00 91.38 96 ILE A O 1
ATOM 775 N N . THR A 1 97 ? -19.653 -0.910 14.186 1.00 90.38 97 THR A N 1
ATOM 776 C CA . THR A 1 97 ? -18.259 -0.521 13.925 1.00 90.38 97 THR A CA 1
ATOM 777 C C . THR A 1 97 ? -17.544 -1.449 12.946 1.00 90.38 97 THR A C 1
ATOM 779 O O . THR A 1 97 ? -16.517 -1.071 12.385 1.00 90.38 97 THR A O 1
ATOM 782 N N . GLY A 1 98 ? -18.061 -2.666 12.743 1.00 90.81 98 GLY A N 1
ATOM 783 C CA . GLY A 1 98 ? -17.420 -3.696 11.926 1.00 90.81 98 GLY A CA 1
ATOM 784 C C . GLY A 1 98 ? -16.111 -4.231 12.519 1.00 90.81 98 GLY A C 1
ATOM 785 O O . GLY A 1 98 ? -15.342 -4.879 11.808 1.00 90.81 98 GLY A O 1
ATOM 786 N N . LEU A 1 99 ? -15.825 -3.944 13.794 1.00 91.38 99 LEU A N 1
ATOM 787 C CA . LEU A 1 99 ? -14.648 -4.464 14.486 1.00 91.38 99 LEU A CA 1
ATOM 788 C C . LEU A 1 99 ? -14.764 -5.972 14.715 1.00 91.38 99 LEU A C 1
ATOM 790 O O . LEU A 1 99 ? -15.854 -6.527 14.850 1.00 91.38 99 LEU A O 1
ATOM 794 N N . SER A 1 100 ? -13.613 -6.636 14.812 1.00 90.56 100 SER A N 1
ATOM 795 C CA . SER A 1 100 ? -13.560 -8.007 15.310 1.00 90.56 100 SER A CA 1
ATOM 796 C C . SER A 1 100 ? -13.799 -8.043 16.823 1.00 90.56 100 SER A C 1
ATOM 798 O O . SER A 1 100 ? -13.568 -7.058 17.528 1.00 90.56 100 SER A O 1
ATOM 800 N N . VAL A 1 101 ? -14.209 -9.204 17.345 1.00 88.38 101 VAL A N 1
ATOM 801 C CA . VAL A 1 101 ? -14.397 -9.411 18.793 1.00 88.38 101 VAL A CA 1
ATOM 802 C C . VAL A 1 101 ? -13.120 -9.088 19.572 1.00 88.38 101 VAL A C 1
ATOM 804 O O . VAL A 1 101 ? -13.193 -8.481 20.639 1.00 88.38 101 VAL A O 1
ATOM 807 N N . GLU A 1 102 ? -11.957 -9.452 19.025 1.00 87.81 102 GLU A N 1
ATOM 808 C CA . GLU A 1 102 ? -10.644 -9.201 19.626 1.00 87.81 102 GLU A CA 1
ATOM 809 C C . GLU A 1 102 ? -10.282 -7.713 19.640 1.00 87.81 102 GLU A C 1
ATOM 811 O O . GLU A 1 102 ? -9.755 -7.210 20.631 1.00 87.81 102 GLU A O 1
ATOM 816 N N . ASP A 1 103 ? -10.559 -7.000 18.548 1.00 87.25 103 ASP A N 1
ATOM 817 C CA . ASP A 1 103 ? -10.290 -5.566 18.443 1.00 87.25 103 ASP A CA 1
ATOM 818 C C . ASP A 1 103 ? -11.198 -4.757 19.369 1.00 87.25 103 ASP A C 1
ATOM 820 O O . ASP A 1 103 ? -10.727 -3.862 20.071 1.00 87.25 103 ASP A O 1
ATOM 824 N N . ALA A 1 104 ? -12.484 -5.111 19.414 1.00 85.44 104 ALA A N 1
ATOM 825 C CA . ALA A 1 104 ? -13.429 -4.515 20.345 1.00 85.44 104 ALA A CA 1
ATOM 826 C C . ALA A 1 104 ? -13.040 -4.821 21.799 1.00 85.44 104 ALA A C 1
ATOM 828 O O . ALA A 1 104 ? -13.051 -3.911 22.617 1.00 85.44 104 ALA A O 1
ATOM 829 N N . ALA A 1 105 ? -12.613 -6.053 22.115 1.00 84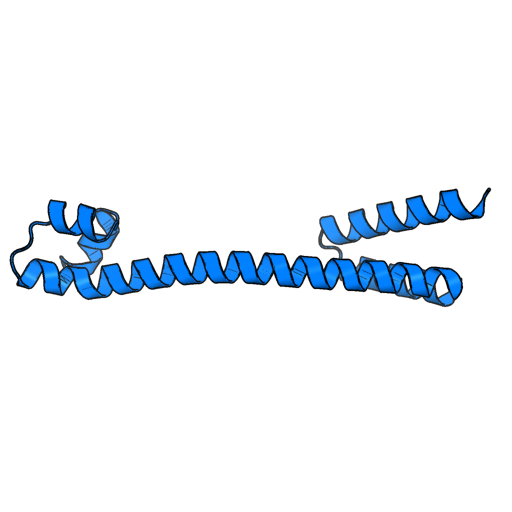.88 105 ALA A N 1
ATOM 830 C CA . ALA A 1 105 ? -12.120 -6.403 23.451 1.00 84.88 105 ALA A CA 1
ATOM 831 C C . ALA A 1 105 ? -10.953 -5.503 23.872 1.00 84.88 105 ALA A C 1
ATOM 833 O O . ALA A 1 105 ? -10.972 -4.912 24.942 1.00 84.88 105 ALA A O 1
ATOM 834 N N . LYS A 1 106 ? -9.951 -5.338 23.002 1.00 85.38 106 LYS A N 1
ATOM 835 C CA . LYS A 1 106 ? -8.774 -4.502 23.290 1.00 85.38 106 LYS A CA 1
ATOM 836 C C . LYS A 1 106 ? -9.115 -3.026 23.483 1.00 85.38 106 LYS A C 1
ATOM 838 O O . LYS A 1 106 ? -8.415 -2.338 24.223 1.00 85.38 106 LYS A O 1
ATOM 843 N N . ALA A 1 107 ? -10.121 -2.526 22.768 1.00 83.38 107 ALA A N 1
ATOM 844 C CA . ALA A 1 107 ? -10.540 -1.134 22.870 1.00 83.38 107 ALA A CA 1
ATOM 845 C C . ALA A 1 107 ? -11.369 -0.868 24.132 1.00 83.38 107 ALA A C 1
ATOM 847 O O . ALA A 1 107 ? -11.205 0.181 24.749 1.00 83.38 107 ALA A O 1
ATOM 848 N N . ILE A 1 108 ? -12.247 -1.806 24.486 1.00 82.44 108 ILE A N 1
ATOM 849 C CA . ILE A 1 108 ? -13.321 -1.621 25.461 1.00 82.44 108 ILE A CA 1
ATOM 850 C C . ILE A 1 108 ? -12.954 -2.191 26.844 1.00 82.44 108 ILE A C 1
ATOM 852 O O . ILE A 1 108 ? -13.249 -1.570 27.857 1.00 82.44 108 ILE A O 1
ATOM 856 N N . ASP A 1 109 ? -12.275 -3.339 26.902 1.00 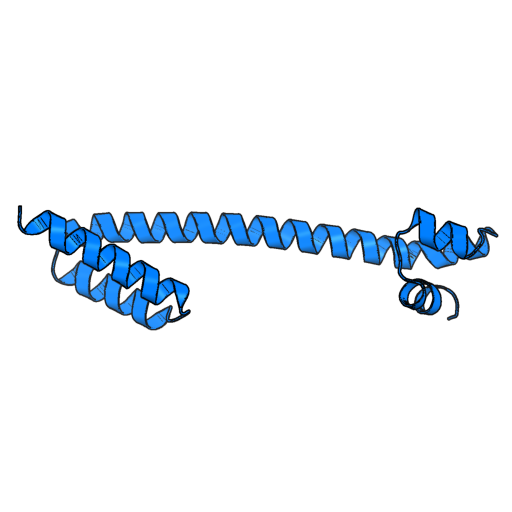75.75 109 ASP A N 1
ATOM 857 C CA . ASP A 1 109 ? -11.954 -4.065 28.144 1.00 75.75 109 ASP A CA 1
ATOM 858 C C . ASP A 1 109 ? -10.617 -3.588 28.774 1.00 75.75 109 ASP A C 1
ATOM 860 O O . ASP A 1 109 ? -9.880 -4.379 29.367 1.00 75.75 109 ASP A O 1
ATOM 864 N N . LYS A 1 110 ? -10.262 -2.311 28.580 1.00 59.69 110 LYS A N 1
ATOM 865 C CA . LYS A 1 110 ? -8.979 -1.707 28.982 1.00 59.69 110 LYS A CA 1
ATOM 866 C C . LYS A 1 110 ? -8.951 -1.304 30.455 1.00 59.69 110 LYS A C 1
ATOM 868 O O . LYS A 1 110 ? -7.877 -1.485 31.073 1.00 59.69 110 LYS A O 1
#